Protein AF-X1GXK9-F1 (afdb_monomer_lite)

Foldseek 3Di:
DDPCVVVVCDPVNVVVVVVVVCCVVPPQDDPRNVVVVVVVVVVVVVVCVVVVVVDDPVVVVVVVVVPVPPD

InterPro domains:
  IPR016833 Putative sodium bile acid cotransporter [PF13593] (10-70)
  IPR038770 Sodium/solute symporter superfamily [G3DSA:1.20.1530.20] (1-71)

Structure (mmCIF, N/CA/C/O backbone):
data_AF-X1GXK9-F1
#
_entry.id   AF-X1GXK9-F1
#
loop_
_atom_site.group_PDB
_atom_site.id
_atom_site.type_symbol
_atom_site.label_atom_id
_atom_site.label_alt_id
_atom_site.label_comp_id
_atom_site.label_asym_id
_atom_site.label_entity_id
_atom_site.label_seq_id
_atom_site.pdbx_PDB_ins_code
_atom_site.Cartn_x
_atom_site.Cartn_y
_atom_site.Cartn_z
_atom_site.occupancy
_atom_site.B_iso_or_equiv
_atom_site.auth_seq_id
_atom_site.auth_comp_id
_atom_site.auth_asym_id
_atom_site.auth_atom_id
_atom_site.pdbx_PDB_model_num
ATOM 1 N N . MET A 1 1 ? -18.762 -27.134 -12.006 1.00 48.19 1 MET A N 1
ATOM 2 C CA . MET A 1 1 ? -17.808 -26.915 -13.118 1.00 48.19 1 MET A CA 1
ATOM 3 C C . MET A 1 1 ? -17.608 -25.410 -13.263 1.00 48.19 1 MET A C 1
ATOM 5 O O . MET A 1 1 ? -18.575 -24.698 -13.491 1.00 48.19 1 MET A O 1
ATOM 9 N N . ASN A 1 2 ? -16.393 -24.948 -12.963 1.00 57.56 2 ASN A N 1
ATOM 10 C CA . ASN A 1 2 ? -15.990 -23.582 -12.592 1.00 57.56 2 ASN A CA 1
ATOM 11 C C . ASN A 1 2 ? -16.659 -22.408 -13.340 1.00 57.56 2 ASN A C 1
ATOM 13 O O . ASN A 1 2 ? -16.217 -22.032 -14.425 1.00 57.56 2 ASN A O 1
ATOM 17 N N . LEU A 1 3 ? -17.604 -21.720 -12.683 1.00 60.12 3 LEU A N 1
ATOM 18 C CA . LEU A 1 3 ? -17.993 -20.349 -13.058 1.00 60.12 3 LEU A CA 1
ATOM 19 C C . LEU A 1 3 ? -16.800 -19.376 -12.936 1.00 60.12 3 LEU A C 1
ATOM 21 O O . LEU A 1 3 ? -16.627 -18.503 -13.780 1.00 60.12 3 LEU A O 1
ATOM 25 N N . LEU A 1 4 ? -15.937 -19.585 -11.933 1.00 57.44 4 LEU A N 1
ATOM 26 C CA . LEU A 1 4 ? -14.748 -18.765 -11.644 1.00 57.44 4 LEU A CA 1
ATOM 27 C C . LEU A 1 4 ? -13.705 -18.777 -12.777 1.00 57.44 4 LEU A C 1
ATOM 29 O O . LEU A 1 4 ? -13.092 -17.753 -13.067 1.00 57.44 4 LEU A O 1
ATOM 33 N N . ALA A 1 5 ? -13.559 -19.907 -13.475 1.00 59.34 5 ALA A N 1
ATOM 34 C CA . ALA A 1 5 ? -12.624 -20.038 -14.595 1.00 59.34 5 ALA A CA 1
ATOM 35 C C . ALA A 1 5 ? -13.123 -19.328 -15.866 1.00 59.34 5 ALA A C 1
ATOM 37 O O . ALA A 1 5 ? -12.313 -18.874 -16.669 1.00 59.34 5 ALA A O 1
ATOM 38 N N . LYS A 1 6 ? -14.448 -19.179 -16.036 1.00 60.56 6 LYS A N 1
ATOM 39 C CA . LYS A 1 6 ? -15.037 -18.397 -17.139 1.00 60.56 6 LYS A CA 1
ATOM 40 C C . LYS A 1 6 ? -14.918 -16.886 -16.927 1.00 60.56 6 LYS A C 1
ATOM 42 O O . LYS A 1 6 ? -14.865 -16.154 -17.907 1.00 60.56 6 LYS A O 1
ATOM 47 N N . LEU A 1 7 ? -14.835 -1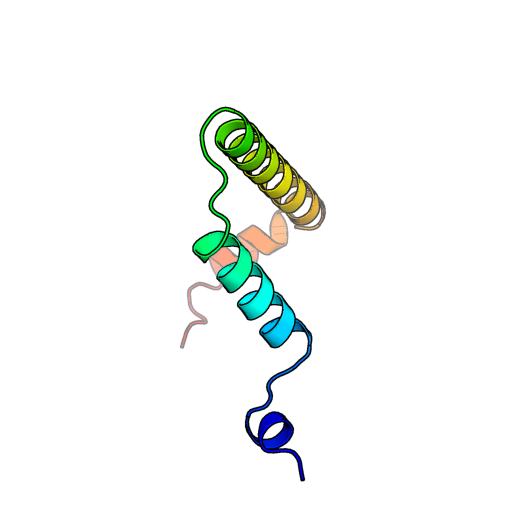6.434 -15.675 1.00 63.34 7 LEU A N 1
ATOM 48 C CA . LEU A 1 7 ? -14.658 -15.024 -15.307 1.00 63.34 7 LEU A CA 1
ATOM 49 C C . LEU A 1 7 ? -13.185 -14.588 -15.205 1.00 63.34 7 LEU A C 1
ATOM 51 O O . LEU A 1 7 ? -12.933 -13.431 -14.890 1.00 63.34 7 LEU A O 1
ATOM 55 N N . ARG A 1 8 ? -12.214 -15.479 -15.481 1.00 68.44 8 ARG A N 1
ATOM 56 C CA . ARG A 1 8 ? -10.769 -15.212 -15.303 1.00 68.44 8 ARG A CA 1
ATOM 57 C C . ARG A 1 8 ? -10.425 -14.666 -13.907 1.00 68.44 8 ARG A C 1
ATOM 59 O O . ARG A 1 8 ? -9.511 -13.863 -13.766 1.00 68.44 8 ARG A O 1
ATOM 66 N N . VAL A 1 9 ? -11.154 -15.089 -12.875 1.00 72.56 9 VAL A N 1
ATOM 67 C CA . VAL A 1 9 ? -10.828 -14.715 -11.496 1.00 72.56 9 VAL A CA 1
ATOM 68 C C . VAL A 1 9 ? -9.626 -15.549 -11.072 1.00 72.56 9 VAL A C 1
ATOM 70 O O . VAL A 1 9 ? -9.755 -16.747 -10.818 1.00 72.56 9 VAL A O 1
ATOM 73 N N . ASP A 1 10 ? -8.450 -14.934 -11.065 1.00 85.81 10 ASP A N 1
ATOM 74 C CA . ASP A 1 10 ? -7.210 -15.574 -10.651 1.00 85.81 10 ASP A CA 1
ATOM 75 C C . ASP A 1 10 ? -6.923 -15.334 -9.154 1.00 85.81 10 ASP A C 1
ATOM 77 O O . ASP A 1 10 ? -7.605 -14.558 -8.476 1.00 85.81 10 ASP A O 1
ATOM 81 N N . ALA A 1 11 ? -5.924 -16.041 -8.617 1.00 87.00 11 ALA A N 1
ATOM 82 C CA . ALA A 1 11 ? -5.581 -15.977 -7.197 1.00 87.00 11 ALA A CA 1
ATOM 83 C C . ALA A 1 11 ? -5.193 -14.560 -6.739 1.00 87.00 11 ALA A C 1
ATOM 85 O O . ALA A 1 11 ? -5.452 -14.206 -5.588 1.00 87.00 11 ALA A O 1
ATOM 86 N N . PHE A 1 12 ? -4.630 -13.736 -7.629 1.00 89.94 12 PHE A N 1
ATOM 87 C CA . PHE A 1 12 ? -4.330 -12.337 -7.347 1.00 89.94 12 PHE A CA 1
ATOM 88 C C . PHE A 1 12 ? -5.608 -11.525 -7.137 1.00 89.94 12 PHE A C 1
ATOM 90 O O . PHE A 1 12 ? -5.729 -10.851 -6.115 1.00 89.94 12 PHE A O 1
ATOM 97 N N . LEU A 1 13 ? -6.589 -11.631 -8.043 1.00 91.62 13 LEU A N 1
ATOM 98 C CA . LEU A 1 13 ? -7.879 -10.953 -7.877 1.00 91.62 13 LEU A CA 1
ATOM 99 C C . LEU A 1 13 ? -8.596 -11.395 -6.596 1.00 91.62 13 LEU A C 1
ATOM 101 O O . LEU A 1 13 ? -9.132 -10.554 -5.876 1.00 91.62 13 LEU A O 1
ATOM 105 N N . LEU A 1 14 ? -8.583 -12.693 -6.281 1.00 92.69 14 LEU A N 1
ATOM 106 C CA . LEU A 1 14 ? -9.157 -13.197 -5.028 1.00 92.69 14 LEU A CA 1
ATOM 107 C C . LEU A 1 14 ? -8.449 -12.611 -3.805 1.00 92.69 14 LEU A C 1
ATOM 109 O O . LEU A 1 14 ? -9.116 -12.173 -2.868 1.00 92.69 14 LEU A O 1
ATOM 113 N N . GLY A 1 15 ? -7.116 -12.562 -3.826 1.00 94.12 15 GLY A N 1
ATOM 114 C CA . GLY A 1 15 ? -6.320 -11.943 -2.769 1.00 94.12 15 GLY A CA 1
ATOM 115 C C . GLY A 1 15 ? -6.630 -10.455 -2.600 1.00 94.12 15 GLY A C 1
ATOM 116 O O . GLY A 1 15 ? -6.784 -9.987 -1.473 1.00 94.12 15 GLY A O 1
ATOM 117 N N . LEU A 1 16 ? -6.803 -9.727 -3.707 1.00 94.44 16 LEU A N 1
ATOM 118 C CA . LEU A 1 16 ? -7.160 -8.310 -3.698 1.00 94.44 16 LEU A CA 1
ATOM 119 C C . LEU A 1 16 ? -8.527 -8.077 -3.044 1.00 94.44 16 LEU A C 1
ATOM 121 O O . LEU A 1 16 ? -8.647 -7.239 -2.149 1.00 94.44 16 LEU A O 1
ATOM 125 N N . PHE A 1 17 ? -9.549 -8.838 -3.445 1.00 95.69 17 PHE A N 1
ATOM 126 C CA . PHE A 1 17 ? -10.881 -8.726 -2.848 1.00 95.69 17 PHE A CA 1
ATOM 127 C C . PHE A 1 17 ? -10.889 -9.121 -1.372 1.00 95.69 17 PHE A C 1
ATOM 129 O O . PHE A 1 17 ? -11.548 -8.458 -0.572 1.00 95.69 17 PHE A O 1
ATOM 136 N N . ALA A 1 18 ? -10.138 -10.157 -0.992 1.00 95.62 18 ALA A N 1
ATOM 137 C CA . ALA A 1 18 ? -10.002 -10.557 0.403 1.00 95.62 18 ALA A CA 1
ATOM 138 C C . ALA A 1 18 ? -9.354 -9.448 1.248 1.00 95.62 18 ALA A C 1
ATOM 140 O O . ALA A 1 18 ? -9.878 -9.102 2.305 1.00 95.62 18 ALA A O 1
ATOM 141 N N . ALA A 1 19 ? -8.270 -8.835 0.764 1.00 94.62 19 ALA A N 1
ATOM 142 C CA . ALA A 1 19 ? -7.618 -7.716 1.442 1.00 94.62 19 ALA A CA 1
ATOM 143 C C . ALA A 1 19 ? -8.557 -6.504 1.588 1.00 94.62 19 ALA A C 1
ATOM 145 O O . ALA A 1 19 ? -8.648 -5.921 2.670 1.00 94.62 19 ALA A O 1
ATOM 146 N N . MET A 1 20 ? -9.311 -6.168 0.533 1.00 95.69 20 MET A N 1
ATOM 147 C CA . MET A 1 20 ? -10.355 -5.138 0.593 1.00 95.69 20 MET A CA 1
ATOM 148 C C . MET A 1 20 ? -11.410 -5.456 1.656 1.00 95.69 20 MET A C 1
ATOM 150 O O . MET A 1 20 ? -11.734 -4.597 2.476 1.00 95.69 20 MET A O 1
ATOM 154 N N . ALA A 1 21 ? -11.937 -6.682 1.659 1.00 97.12 21 ALA A N 1
ATOM 155 C CA . ALA A 1 21 ? -12.959 -7.104 2.609 1.00 97.12 21 ALA A CA 1
ATOM 156 C C . ALA A 1 21 ? -12.460 -7.006 4.057 1.00 97.12 21 ALA A C 1
ATOM 158 O O . ALA A 1 21 ? -13.189 -6.515 4.917 1.00 97.12 21 ALA A O 1
ATOM 159 N N . ILE A 1 22 ? -11.208 -7.396 4.320 1.00 95.88 22 ILE A N 1
ATOM 160 C CA . ILE A 1 22 ? -10.580 -7.252 5.639 1.00 95.88 22 ILE A CA 1
ATOM 161 C C . ILE A 1 22 ? -10.539 -5.779 6.057 1.00 95.88 22 ILE A C 1
ATOM 163 O O . ILE A 1 22 ? -10.958 -5.462 7.165 1.00 95.88 22 ILE A O 1
ATOM 167 N N . GLY A 1 23 ? -10.103 -4.873 5.177 1.00 93.75 23 GLY A N 1
ATOM 168 C CA . GLY A 1 23 ? -10.036 -3.444 5.497 1.00 93.75 23 GLY A CA 1
ATOM 169 C C . GLY A 1 23 ? -11.399 -2.823 5.828 1.00 93.75 23 GLY A C 1
ATOM 170 O O . GLY A 1 23 ? -11.488 -1.967 6.707 1.00 93.75 23 GLY A O 1
ATOM 171 N N . VAL A 1 24 ? -12.465 -3.275 5.160 1.00 95.19 24 VAL A N 1
ATOM 172 C CA . VAL A 1 24 ? -13.836 -2.790 5.396 1.00 95.19 24 VAL A CA 1
ATOM 173 C C . VAL A 1 24 ? -14.433 -3.371 6.680 1.00 95.19 24 VAL A C 1
ATOM 175 O O . VAL A 1 24 ? -15.051 -2.640 7.452 1.00 95.19 24 VAL A O 1
ATOM 178 N N . LEU A 1 25 ? -14.271 -4.676 6.911 1.00 96.75 25 LEU A N 1
ATOM 179 C CA . LEU A 1 25 ? -14.880 -5.374 8.049 1.00 96.75 25 LEU A CA 1
ATOM 180 C C . LEU A 1 25 ? -14.108 -5.163 9.357 1.00 96.75 25 LEU A C 1
ATOM 182 O O . LEU A 1 25 ? -14.711 -5.146 10.428 1.00 96.75 25 LEU A O 1
ATOM 186 N N . LEU A 1 26 ? -12.787 -4.992 9.277 1.00 94.62 26 LEU A N 1
ATOM 187 C CA . LEU A 1 26 ? -11.880 -4.835 10.413 1.00 94.62 26 LEU A CA 1
ATOM 188 C C . LEU A 1 26 ? -11.067 -3.537 10.271 1.00 94.62 26 LEU A C 1
ATOM 190 O O . LEU A 1 26 ? -9.852 -3.577 10.063 1.00 94.62 26 LEU A O 1
ATOM 194 N N . PRO A 1 27 ? -11.717 -2.365 10.382 1.00 90.94 27 PRO A N 1
ATOM 195 C CA . PRO A 1 27 ? -11.022 -1.094 10.266 1.00 90.94 27 PRO A CA 1
ATOM 196 C C . PRO A 1 27 ? -10.080 -0.897 11.456 1.00 90.94 27 PRO A C 1
ATOM 198 O O . PRO A 1 27 ? -10.514 -0.874 12.611 1.00 90.94 27 PRO A O 1
ATOM 201 N N . ALA A 1 28 ? -8.792 -0.698 11.177 1.00 91.31 28 ALA A N 1
ATOM 202 C CA . ALA A 1 28 ? -7.833 -0.276 12.188 1.00 91.31 28 ALA A CA 1
ATOM 203 C C . ALA A 1 28 ? -8.195 1.141 12.669 1.00 91.31 28 ALA A C 1
ATOM 205 O O . ALA A 1 28 ? -8.328 2.067 11.869 1.00 91.31 28 ALA A O 1
ATOM 206 N N . ARG A 1 29 ? -8.392 1.306 13.980 1.00 91.50 29 ARG A N 1
ATOM 207 C CA . ARG A 1 29 ? -8.760 2.581 14.618 1.00 91.50 29 ARG A CA 1
ATOM 208 C C . ARG A 1 29 ? -7.755 2.931 15.712 1.00 91.50 29 ARG A C 1
ATOM 210 O O . ARG A 1 29 ? -7.089 2.042 16.239 1.00 91.50 29 ARG A O 1
ATOM 217 N N . GLY A 1 30 ? -7.666 4.217 16.053 1.00 91.88 30 GLY A N 1
ATOM 218 C CA . GLY A 1 30 ? -6.714 4.715 17.053 1.00 91.88 30 GLY A CA 1
ATOM 219 C C . GLY A 1 30 ? -5.264 4.422 16.657 1.00 91.88 30 GLY A C 1
ATOM 220 O O . GLY A 1 30 ? -4.919 4.495 15.476 1.00 91.88 30 GLY A O 1
ATOM 221 N N . ASP A 1 31 ? -4.440 4.033 17.627 1.00 94.38 31 ASP A N 1
ATOM 222 C CA . ASP A 1 31 ? -3.001 3.792 17.446 1.00 94.38 31 ASP A CA 1
ATOM 223 C C . ASP A 1 31 ? -2.693 2.732 16.377 1.00 94.38 31 ASP A C 1
ATOM 225 O O . ASP A 1 31 ? -1.754 2.880 15.593 1.00 94.38 31 ASP A O 1
ATOM 229 N N . ALA A 1 32 ? -3.524 1.688 16.273 1.00 92.31 32 ALA A N 1
ATOM 230 C CA . ALA A 1 32 ? -3.387 0.677 15.226 1.00 92.31 32 ALA A CA 1
ATOM 231 C C . ALA A 1 32 ? -3.589 1.276 13.823 1.00 92.31 32 ALA A C 1
ATOM 233 O O . ALA A 1 32 ? -2.887 0.905 12.884 1.00 92.31 32 ALA A O 1
ATOM 234 N N . GLY A 1 33 ? -4.513 2.231 13.679 1.00 94.44 33 GLY A N 1
ATOM 235 C CA . GLY A 1 33 ? -4.719 2.963 12.428 1.00 94.44 33 GLY A CA 1
ATOM 236 C C . GLY A 1 33 ? -3.492 3.791 12.045 1.00 94.44 33 GLY A C 1
ATOM 237 O O . GLY A 1 33 ? -3.040 3.726 10.904 1.00 94.44 33 GLY A O 1
ATOM 238 N N . GLN A 1 34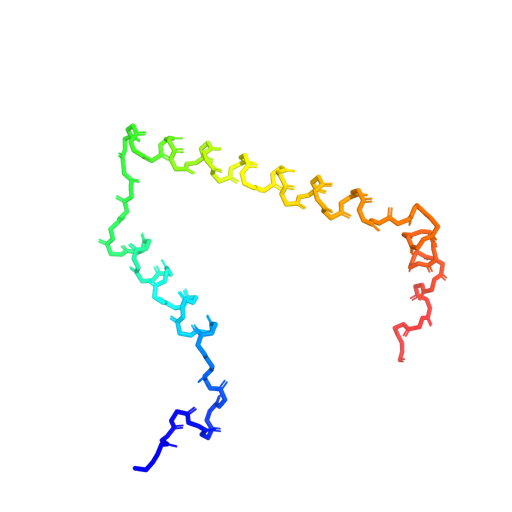 ? -2.892 4.490 13.012 1.00 95.62 34 GLN A N 1
ATOM 239 C CA . GLN A 1 34 ? -1.684 5.287 12.782 1.00 95.62 34 GLN A CA 1
ATOM 240 C C . GLN A 1 34 ? -0.469 4.420 12.411 1.00 95.62 34 GLN A C 1
ATOM 242 O O . GLN A 1 34 ? 0.323 4.784 11.533 1.00 95.62 34 GLN A O 1
ATOM 247 N N . ALA A 1 35 ? -0.337 3.245 13.031 1.00 96.31 35 ALA A N 1
ATOM 248 C CA . ALA A 1 35 ? 0.687 2.268 12.679 1.00 96.31 35 ALA A CA 1
ATOM 249 C C . ALA A 1 35 ? 0.512 1.756 11.238 1.00 96.31 35 ALA A C 1
ATOM 251 O O . ALA A 1 35 ? 1.474 1.759 10.469 1.00 96.31 35 ALA A O 1
ATOM 252 N N . VAL A 1 36 ? -0.713 1.381 10.846 1.00 95.06 36 VAL A N 1
ATOM 253 C CA . VAL A 1 36 ? -1.031 0.927 9.479 1.00 95.06 36 VAL A CA 1
ATOM 254 C C . VAL A 1 36 ? -0.798 2.037 8.452 1.00 95.06 36 VAL A C 1
ATOM 256 O O . VAL A 1 36 ? -0.236 1.778 7.386 1.00 95.06 36 VAL A O 1
ATOM 259 N N . GLU A 1 37 ? -1.159 3.281 8.765 1.00 95.06 37 GLU A N 1
ATOM 260 C CA . GLU A 1 37 ? -0.908 4.434 7.894 1.00 9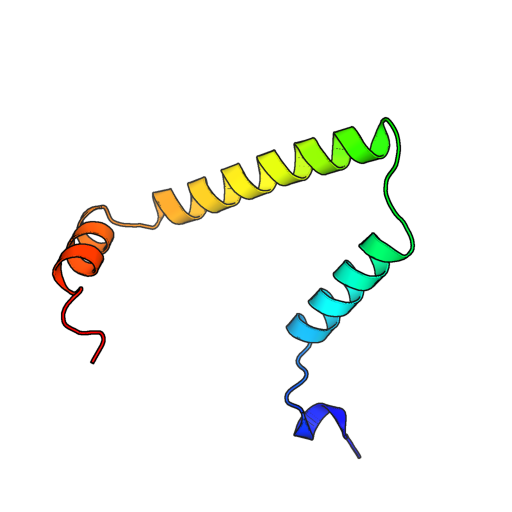5.06 37 GLU A CA 1
ATOM 261 C C . GLU A 1 37 ? 0.595 4.634 7.656 1.00 95.06 37 GLU A C 1
ATOM 263 O O . GLU A 1 37 ? 1.046 4.775 6.515 1.00 95.06 37 GLU A O 1
ATOM 268 N N . THR A 1 38 ? 1.387 4.597 8.728 1.00 97.50 38 THR A N 1
ATOM 269 C CA . THR A 1 38 ? 2.843 4.761 8.651 1.00 97.50 38 THR A CA 1
ATOM 270 C C . THR A 1 38 ? 3.483 3.610 7.878 1.00 97.50 38 THR A C 1
ATOM 272 O O . THR A 1 38 ? 4.282 3.847 6.971 1.00 97.50 38 THR A O 1
ATOM 275 N N . ALA A 1 39 ? 3.084 2.369 8.164 1.00 97.31 39 ALA A N 1
ATOM 276 C CA . ALA A 1 39 ? 3.551 1.188 7.446 1.00 97.31 39 ALA A CA 1
ATOM 277 C C . ALA A 1 39 ? 3.232 1.268 5.945 1.00 97.31 39 ALA A C 1
ATOM 279 O O . ALA A 1 39 ? 4.087 0.958 5.118 1.00 97.31 39 ALA A O 1
ATOM 280 N N . THR A 1 40 ? 2.042 1.758 5.584 1.00 95.94 40 THR A N 1
ATOM 281 C CA . THR A 1 40 ? 1.639 1.956 4.184 1.00 95.94 40 THR A CA 1
ATOM 282 C C . THR A 1 40 ? 2.538 2.975 3.485 1.00 95.94 40 THR A C 1
ATOM 284 O O . THR A 1 40 ? 3.025 2.708 2.387 1.00 95.94 40 THR A O 1
ATOM 287 N N . LYS A 1 41 ? 2.834 4.116 4.126 1.00 97.62 41 LYS A N 1
ATOM 288 C CA . LYS A 1 41 ? 3.761 5.125 3.576 1.00 97.62 41 LYS A CA 1
ATOM 289 C C . LYS A 1 41 ? 5.157 4.545 3.344 1.00 97.62 41 LYS A C 1
ATOM 291 O O . LYS A 1 41 ? 5.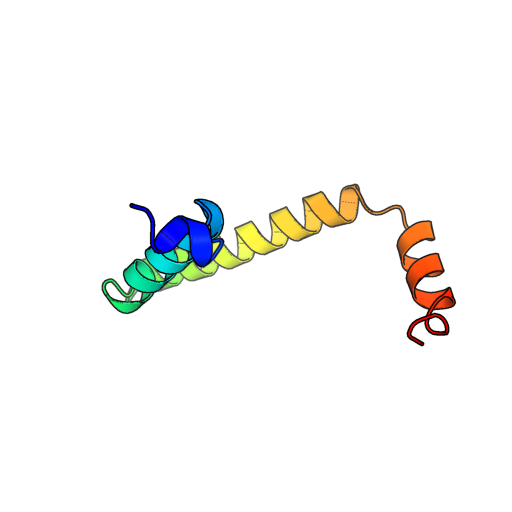734 4.763 2.281 1.00 97.62 41 LYS A O 1
ATOM 296 N N . VAL A 1 42 ? 5.680 3.778 4.303 1.00 98.19 42 VAL A N 1
ATOM 297 C CA . VAL A 1 42 ? 6.989 3.117 4.179 1.00 98.19 42 VAL A CA 1
ATOM 298 C C . VAL A 1 42 ? 6.979 2.087 3.050 1.00 98.19 42 VAL A C 1
ATOM 300 O O . VAL A 1 42 ? 7.887 2.087 2.224 1.00 98.19 42 VAL A O 1
ATOM 303 N N . ALA A 1 43 ? 5.942 1.251 2.960 1.00 97.12 43 ALA A N 1
ATOM 304 C CA . ALA A 1 43 ? 5.807 0.260 1.896 1.00 97.12 43 ALA A CA 1
ATOM 305 C C . ALA A 1 43 ? 5.783 0.918 0.508 1.00 97.12 43 ALA A C 1
ATOM 307 O O . ALA A 1 43 ? 6.498 0.478 -0.391 1.00 97.12 43 ALA A O 1
ATOM 308 N N . ILE A 1 44 ? 5.029 2.010 0.348 1.00 96.19 44 ILE A N 1
ATOM 309 C CA . ILE A 1 44 ? 5.007 2.798 -0.889 1.00 96.19 44 ILE A CA 1
ATOM 310 C C . ILE A 1 44 ? 6.400 3.363 -1.184 1.00 96.19 44 ILE A C 1
ATOM 312 O O . ILE A 1 44 ? 6.898 3.180 -2.291 1.00 96.19 44 ILE A O 1
ATOM 316 N N . ALA A 1 45 ? 7.066 3.988 -0.211 1.00 96.06 45 ALA A N 1
ATOM 317 C CA . ALA A 1 45 ? 8.411 4.530 -0.403 1.00 96.06 45 ALA A CA 1
ATOM 318 C C . ALA A 1 45 ? 9.410 3.454 -0.863 1.00 96.06 45 ALA A C 1
ATOM 320 O O . ALA A 1 45 ? 10.185 3.689 -1.789 1.00 96.06 45 ALA A O 1
ATOM 321 N N . VAL A 1 46 ? 9.352 2.254 -0.278 1.00 96.00 46 VAL A N 1
ATOM 322 C CA . VAL A 1 46 ? 10.181 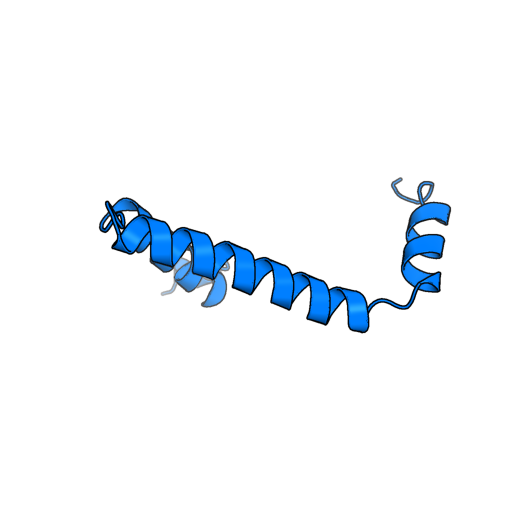1.111 -0.683 1.00 96.00 46 VAL A CA 1
ATOM 323 C C . VAL A 1 46 ? 9.830 0.642 -2.093 1.00 96.00 46 VAL A C 1
ATOM 325 O O . VAL A 1 46 ? 10.736 0.436 -2.894 1.00 96.00 46 VAL A O 1
ATOM 328 N N . LEU A 1 47 ? 8.547 0.505 -2.437 1.00 93.56 47 LEU A N 1
ATOM 329 C CA . LEU A 1 47 ? 8.125 0.130 -3.791 1.00 93.56 47 LEU A CA 1
ATOM 330 C C . LEU A 1 47 ? 8.650 1.121 -4.830 1.00 93.56 47 LEU A C 1
ATOM 332 O O . LEU A 1 47 ? 9.219 0.702 -5.837 1.00 93.56 47 LEU A O 1
ATOM 336 N N . PHE A 1 48 ? 8.517 2.420 -4.564 1.00 88.69 48 PHE A N 1
ATOM 337 C CA . PHE A 1 48 ? 9.044 3.472 -5.429 1.00 88.69 48 PHE A CA 1
ATOM 338 C C . PHE A 1 48 ? 10.568 3.461 -5.497 1.00 88.69 48 PHE A C 1
ATOM 340 O O . PHE A 1 48 ? 11.112 3.680 -6.571 1.00 88.69 48 PHE A O 1
ATOM 347 N N . LEU A 1 49 ? 11.268 3.174 -4.402 1.00 90.50 49 LEU A N 1
ATOM 348 C CA . LEU A 1 49 ? 12.723 3.034 -4.406 1.00 90.50 49 LEU A CA 1
ATOM 349 C C . LEU A 1 49 ? 13.163 1.830 -5.255 1.00 90.50 49 LEU A C 1
ATOM 351 O O . LEU A 1 49 ? 14.059 1.947 -6.087 1.00 90.50 49 LEU A O 1
ATOM 355 N N . LEU A 1 50 ? 12.514 0.677 -5.088 1.00 90.69 50 LEU A N 1
ATOM 356 C CA . LEU A 1 50 ? 12.801 -0.541 -5.849 1.00 90.69 50 LEU A CA 1
ATOM 357 C C . LEU A 1 50 ? 12.466 -0.393 -7.339 1.00 90.69 50 LEU A C 1
ATOM 359 O O . LEU A 1 50 ? 13.207 -0.890 -8.183 1.00 90.69 50 LEU A O 1
ATOM 363 N N . TYR A 1 51 ? 11.380 0.301 -7.682 1.00 85.12 51 TYR A N 1
ATOM 364 C CA . TYR A 1 51 ? 11.076 0.632 -9.074 1.00 85.12 51 TYR A CA 1
ATOM 365 C C . TYR A 1 51 ? 12.018 1.706 -9.617 1.00 85.12 51 TYR A C 1
ATOM 367 O O . TYR A 1 51 ? 12.571 1.541 -10.696 1.00 85.12 51 TYR A O 1
ATOM 375 N N . GLY A 1 52 ? 12.267 2.772 -8.861 1.00 82.31 52 GLY A N 1
ATOM 376 C CA . GLY A 1 52 ? 13.135 3.880 -9.257 1.00 82.31 52 GLY A CA 1
ATOM 377 C C . GLY A 1 52 ? 14.579 3.445 -9.500 1.00 82.31 52 GLY A C 1
ATOM 378 O O . GLY A 1 52 ? 15.201 3.904 -10.447 1.00 82.31 52 GLY A O 1
ATOM 379 N N . THR A 1 53 ? 15.094 2.504 -8.707 1.00 81.62 53 THR A N 1
ATOM 380 C CA . THR A 1 53 ? 16.421 1.891 -8.917 1.00 81.62 53 THR A CA 1
ATOM 381 C C . THR A 1 53 ? 16.479 0.984 -10.146 1.00 81.62 53 THR A C 1
ATOM 383 O O . THR A 1 53 ? 17.554 0.800 -10.712 1.00 81.62 53 THR A O 1
ATOM 386 N N . ARG A 1 54 ? 15.342 0.422 -10.576 1.00 74.12 54 ARG A N 1
ATOM 387 C CA . ARG A 1 54 ? 15.237 -0.375 -11.807 1.00 74.12 54 ARG A CA 1
ATOM 388 C C . ARG A 1 54 ? 14.999 0.476 -13.053 1.00 74.12 54 ARG A C 1
ATOM 390 O O . ARG A 1 54 ? 15.357 0.027 -14.136 1.00 74.12 54 ARG A O 1
ATOM 397 N N . LEU A 1 55 ? 14.426 1.672 -12.919 1.00 65.00 55 LEU A N 1
ATOM 398 C CA . LEU A 1 55 ? 14.219 2.578 -14.045 1.00 65.00 55 LEU A CA 1
ATOM 399 C C . LEU A 1 55 ? 15.548 3.197 -14.490 1.00 65.00 55 LEU A C 1
ATOM 401 O O . LEU A 1 55 ? 16.173 3.967 -13.758 1.00 65.00 55 LEU A O 1
ATOM 405 N N . HIS A 1 56 ? 15.952 2.937 -15.735 1.00 63.06 56 HIS A N 1
ATOM 406 C CA . HIS A 1 56 ? 17.002 3.733 -16.359 1.00 63.06 56 HIS A CA 1
ATOM 407 C C . HIS A 1 56 ? 16.446 5.139 -16.661 1.00 63.06 56 HIS A C 1
ATOM 409 O O . HIS A 1 56 ? 15.412 5.253 -17.319 1.00 63.06 56 HIS A O 1
ATOM 415 N N . PRO A 1 57 ? 17.122 6.242 -16.278 1.00 64.50 57 PRO A N 1
ATOM 416 C CA . PRO A 1 57 ? 16.636 7.606 -16.537 1.00 64.50 57 PRO A CA 1
ATOM 417 C C . PRO A 1 57 ? 16.391 7.902 -18.028 1.00 64.50 57 PRO A C 1
ATOM 419 O O . PRO A 1 57 ? 15.618 8.796 -18.369 1.00 64.50 57 PRO A O 1
ATOM 422 N N . ARG A 1 58 ? 17.005 7.125 -18.932 1.00 62.28 58 ARG A N 1
ATOM 423 C CA . ARG A 1 58 ? 16.744 7.184 -20.377 1.00 62.28 58 ARG A CA 1
ATOM 424 C C . ARG A 1 58 ? 15.378 6.618 -20.772 1.00 62.28 58 ARG A C 1
ATOM 426 O O . ARG A 1 58 ? 14.749 7.200 -21.642 1.00 62.28 58 ARG A O 1
ATOM 433 N N . GLU A 1 59 ? 14.887 5.568 -20.118 1.00 64.44 59 GLU A N 1
ATOM 434 C CA . GLU A 1 59 ? 13.581 4.956 -20.416 1.00 64.44 59 GLU A CA 1
ATOM 435 C C . GLU A 1 59 ? 12.426 5.884 -20.020 1.00 64.44 59 GLU A C 1
ATOM 437 O O . GLU A 1 59 ? 11.458 6.025 -20.763 1.00 64.44 59 GLU A O 1
ATOM 442 N N . ALA A 1 60 ? 12.561 6.605 -18.901 1.00 64.88 60 ALA A N 1
ATOM 443 C CA . ALA A 1 60 ? 11.602 7.638 -18.502 1.00 64.88 60 ALA A CA 1
ATOM 444 C C . ALA A 1 60 ? 11.553 8.804 -19.512 1.00 64.88 60 ALA A C 1
ATOM 446 O O . ALA A 1 60 ? 10.477 9.298 -19.848 1.00 64.88 60 ALA A O 1
ATOM 447 N N . LEU A 1 61 ? 12.713 9.219 -20.039 1.00 66.19 61 LEU A N 1
ATOM 448 C CA . LEU A 1 61 ? 12.816 10.256 -21.073 1.00 66.19 61 LEU A CA 1
ATOM 449 C C . LEU A 1 61 ? 12.309 9.778 -22.441 1.00 66.19 61 LEU A C 1
ATOM 451 O O . LEU A 1 61 ? 11.717 10.566 -23.178 1.00 66.19 61 LEU A O 1
ATOM 455 N N . GLU A 1 62 ? 12.519 8.511 -22.794 1.00 65.44 62 GLU A N 1
ATOM 456 C CA . GLU A 1 62 ? 11.971 7.925 -24.018 1.00 65.44 62 GLU A CA 1
ATOM 457 C C . GLU A 1 62 ? 10.457 7.734 -23.934 1.00 65.44 62 GLU A C 1
ATOM 459 O O . GLU A 1 62 ? 9.771 8.051 -24.904 1.00 65.44 62 GLU A O 1
ATOM 464 N N . GLY A 1 63 ? 9.911 7.340 -22.782 1.00 66.75 63 GLY A N 1
ATOM 465 C CA . GLY A 1 63 ? 8.465 7.339 -22.538 1.00 66.75 63 GLY A CA 1
ATOM 466 C C . GLY A 1 63 ? 7.845 8.734 -22.676 1.00 66.75 63 GLY A C 1
ATOM 467 O O . GLY A 1 63 ? 6.769 8.878 -23.251 1.00 66.75 63 GLY A O 1
ATOM 468 N N . LEU A 1 64 ? 8.560 9.782 -22.244 1.00 67.19 64 LEU A N 1
ATOM 469 C CA . LEU A 1 64 ? 8.142 11.178 -22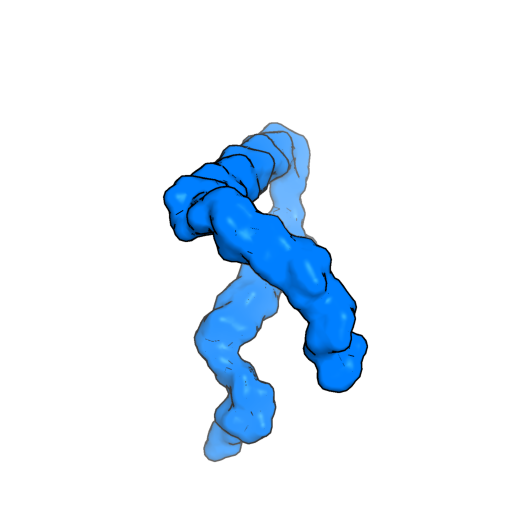.418 1.00 67.19 64 LEU A CA 1
ATOM 470 C C . LEU A 1 64 ? 8.206 11.638 -23.889 1.00 67.19 64 LEU A C 1
ATOM 472 O O . LEU A 1 64 ? 7.335 12.372 -24.352 1.00 67.19 64 LEU A O 1
ATOM 476 N N . LYS A 1 65 ? 9.227 11.207 -24.645 1.00 64.06 65 LYS A N 1
ATOM 477 C CA . LYS A 1 65 ? 9.384 11.526 -26.078 1.00 64.06 65 LYS A CA 1
ATOM 478 C C . LYS A 1 65 ? 8.359 10.810 -26.962 1.00 64.06 65 LYS A C 1
ATOM 480 O O . LYS A 1 65 ? 7.939 11.374 -27.971 1.00 64.06 65 LYS A O 1
ATOM 485 N N . HIS A 1 66 ? 7.915 9.615 -26.577 1.00 60.78 66 HIS A N 1
ATOM 486 C CA . HIS A 1 66 ? 6.917 8.829 -27.308 1.00 60.78 66 HIS A CA 1
ATOM 487 C C . HIS A 1 66 ? 5.461 9.156 -26.931 1.00 60.78 66 HIS A C 1
ATOM 489 O O . HIS A 1 66 ? 4.562 8.371 -27.225 1.00 60.78 66 HIS A O 1
ATOM 495 N N . TRP A 1 67 ? 5.179 10.347 -26.380 1.00 60.59 67 TRP A N 1
ATOM 496 C CA . TRP A 1 67 ? 3.800 10.795 -26.104 1.00 60.59 67 TRP A CA 1
ATOM 497 C C . TRP A 1 67 ? 2.888 10.789 -27.353 1.00 60.59 67 TRP A C 1
ATOM 499 O O . TRP A 1 67 ? 1.667 10.764 -27.234 1.00 60.59 67 TRP A O 1
ATOM 509 N N . ARG A 1 68 ? 3.479 10.756 -28.561 1.00 64.69 68 ARG A N 1
ATOM 510 C CA . ARG A 1 68 ? 2.770 10.693 -29.852 1.00 64.69 68 ARG A CA 1
ATOM 511 C C . ARG A 1 68 ? 2.403 9.281 -30.340 1.00 64.69 68 ARG A C 1
ATOM 513 O O . ARG A 1 68 ? 1.890 9.183 -31.446 1.00 64.69 68 ARG A O 1
ATOM 520 N N . LEU A 1 69 ? 2.646 8.212 -29.574 1.00 61.28 69 LEU A N 1
ATOM 521 C CA . LEU A 1 69 ? 2.220 6.841 -29.930 1.00 61.28 69 LEU A CA 1
ATOM 522 C C . LEU A 1 69 ? 1.034 6.323 -29.101 1.00 61.28 69 LEU A C 1
ATOM 524 O O . LEU A 1 69 ? 0.709 5.143 -29.157 1.00 61.28 69 LEU A O 1
ATOM 528 N N . HIS A 1 70 ? 0.338 7.204 -28.380 1.00 52.94 70 HIS A N 1
ATOM 529 C CA . HIS A 1 70 ? -1.055 6.961 -27.999 1.00 52.94 70 HIS A CA 1
ATOM 530 C C . HIS A 1 70 ? -1.974 7.378 -29.159 1.00 52.94 70 HIS A C 1
ATOM 532 O O . HIS A 1 70 ? -2.688 8.379 -29.109 1.00 52.94 70 HIS A O 1
ATOM 538 N N . THR A 1 71 ? -1.898 6.627 -30.253 1.00 51.41 71 THR A N 1
ATOM 539 C CA . THR A 1 71 ? -2.951 6.524 -31.269 1.00 51.41 71 THR A CA 1
ATOM 540 C C . THR A 1 71 ? -3.115 5.055 -31.603 1.00 51.41 71 THR A C 1
ATOM 542 O O . THR A 1 71 ? -2.071 4.376 -31.713 1.00 51.41 71 THR A O 1
#

pLDDT: mean 81.56, std 15.66, range [48.19, 98.19]

Sequence (71 aa):
MNLLAKLRVDAFLLGLFAAMAIGVLLPARGDAGQAVETATKVAIAVLFLLYGTRLHPREALEGLKHWRLHT

Secondary structure (DSSP, 8-state):
--HHHHTT--HHHHHHHHHHHHHHHS---THHHHHHHHHHHHHHHHHHHHHHHHS-HHHHHHHHHTGGG--

Organism: NCBI:txid412755

Radius of gyration: 19.08 Å; chains: 1; bounding box: 35×38×49 Å